Protein AF-A0A177EJM6-F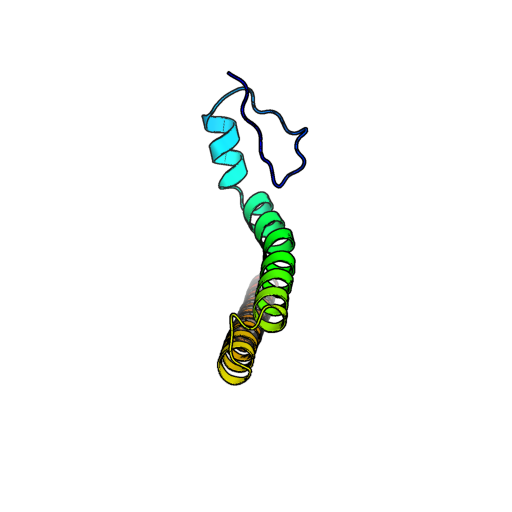1 (afdb_monomer_lite)

Structure (mmCIF, N/CA/C/O backbone):
data_AF-A0A177EJM6-F1
#
_entry.id   AF-A0A177EJM6-F1
#
loop_
_atom_site.group_PDB
_atom_site.id
_atom_site.type_symbol
_atom_site.label_atom_id
_atom_site.label_alt_id
_atom_site.label_comp_id
_atom_site.label_asym_id
_atom_site.label_entity_id
_atom_site.label_seq_id
_atom_site.pdbx_PDB_ins_code
_atom_site.Cartn_x
_atom_site.Cartn_y
_atom_site.Cartn_z
_atom_site.occupancy
_atom_site.B_iso_or_equiv
_atom_site.auth_seq_id
_atom_site.auth_comp_id
_atom_site.auth_asym_id
_atom_site.auth_atom_id
_atom_site.pdbx_PDB_model_num
ATOM 1 N N . MET A 1 1 ? -20.552 2.519 -23.806 1.00 60.53 1 MET A N 1
ATOM 2 C CA . MET A 1 1 ? -20.360 2.756 -22.352 1.00 60.53 1 MET A CA 1
ATOM 3 C C . MET A 1 1 ? -19.011 3.426 -22.109 1.00 60.53 1 MET A C 1
ATOM 5 O O . MET A 1 1 ? -18.109 3.234 -22.912 1.00 60.53 1 MET A O 1
ATOM 9 N N . LYS A 1 2 ? -18.877 4.244 -21.058 1.00 76.00 2 LYS A N 1
ATOM 10 C CA . LYS A 1 2 ? -17.644 4.980 -20.709 1.00 76.00 2 LYS A CA 1
ATOM 11 C C . LYS A 1 2 ? -17.184 4.509 -19.316 1.00 76.00 2 LYS A C 1
ATOM 13 O O . LYS A 1 2 ? -18.012 4.493 -18.413 1.00 76.00 2 LYS A O 1
ATOM 18 N N . TYR A 1 3 ? -15.918 4.108 -19.159 1.00 82.69 3 TYR A N 1
ATOM 19 C CA . TYR A 1 3 ? -15.357 3.558 -17.905 1.00 82.69 3 TYR A CA 1
ATOM 20 C C . TYR A 1 3 ? -14.499 4.608 -17.189 1.00 82.69 3 TYR A C 1
ATOM 22 O O . TYR A 1 3 ? -13.926 5.474 -17.856 1.00 82.69 3 TYR A O 1
ATOM 30 N N . PHE A 1 4 ? -14.381 4.526 -15.859 1.00 82.38 4 PHE A N 1
ATOM 31 C CA . PHE A 1 4 ? -13.688 5.527 -15.036 1.00 82.38 4 PHE A CA 1
ATOM 32 C C . PHE A 1 4 ? -12.820 4.879 -13.959 1.00 82.38 4 PHE A C 1
ATOM 34 O O . PHE A 1 4 ? -13.199 3.869 -13.367 1.00 82.38 4 PHE A O 1
ATOM 41 N N . CYS A 1 5 ? -11.665 5.479 -13.676 1.00 82.88 5 CYS A N 1
ATOM 42 C CA . CYS A 1 5 ? -10.852 5.113 -12.520 1.00 82.88 5 CYS A CA 1
ATOM 43 C C . CYS A 1 5 ? -11.118 6.101 -11.377 1.00 82.88 5 CYS A C 1
ATOM 45 O O . CYS A 1 5 ? -10.851 7.294 -11.510 1.00 82.88 5 CYS A O 1
ATOM 47 N N . SER A 1 6 ? -11.632 5.613 -10.247 1.00 74.94 6 SER A N 1
ATOM 48 C CA . SER A 1 6 ? -11.905 6.444 -9.066 1.00 74.94 6 SER A CA 1
ATOM 49 C C . SER A 1 6 ? -10.629 6.995 -8.417 1.00 74.94 6 SER A C 1
ATOM 51 O O . SER A 1 6 ? -10.656 8.092 -7.865 1.00 74.94 6 SER A O 1
ATOM 53 N N . LEU A 1 7 ? -9.510 6.270 -8.532 1.00 74.81 7 LEU A N 1
ATOM 54 C CA . LEU A 1 7 ? -8.236 6.585 -7.875 1.00 74.81 7 LEU A CA 1
ATOM 55 C C . LEU A 1 7 ? -7.348 7.549 -8.675 1.00 74.81 7 LEU A C 1
ATOM 57 O O . LEU A 1 7 ? -6.672 8.392 -8.095 1.00 74.81 7 LEU A O 1
ATOM 61 N N . CYS A 1 8 ? -7.347 7.479 -10.010 1.00 73.94 8 CYS A N 1
ATOM 62 C CA . CYS A 1 8 ? -6.471 8.307 -10.855 1.00 73.94 8 CYS A CA 1
ATOM 63 C C . CYS A 1 8 ? -7.047 9.686 -11.211 1.00 73.94 8 CYS A C 1
ATOM 65 O O . CYS A 1 8 ? -6.609 10.296 -12.183 1.00 73.94 8 CYS A O 1
ATOM 67 N N . ARG A 1 9 ? -7.945 10.213 -10.366 1.00 66.81 9 ARG A N 1
ATOM 68 C CA . ARG A 1 9 ? -8.871 11.339 -10.604 1.00 66.81 9 ARG A CA 1
ATOM 69 C C . ARG A 1 9 ? -10.098 10.895 -11.406 1.00 66.81 9 ARG A C 1
ATOM 71 O O . ARG A 1 9 ? -9.975 10.352 -12.501 1.00 66.81 9 ARG A O 1
ATOM 78 N N . LYS A 1 10 ? -11.291 11.234 -10.894 1.00 58.91 10 LYS A N 1
ATOM 79 C CA . LYS A 1 10 ? -12.610 10.906 -11.482 1.00 58.91 10 LYS A CA 1
ATOM 80 C C . LYS A 1 10 ? -12.784 11.341 -12.952 1.00 58.91 10 LYS A C 1
ATOM 82 O O . LYS A 1 10 ? -13.693 10.864 -13.619 1.00 58.91 10 LYS A O 1
ATOM 87 N N . ALA A 1 11 ? -11.925 12.229 -13.460 1.00 57.75 11 ALA A N 1
ATOM 88 C CA . ALA A 1 11 ? -11.982 12.749 -14.823 1.00 57.75 11 ALA A CA 1
ATOM 89 C C . ALA A 1 11 ? -11.361 11.827 -15.889 1.00 57.75 11 ALA A C 1
ATOM 91 O O . ALA A 1 11 ? -11.640 12.021 -17.074 1.00 57.75 11 ALA A O 1
ATOM 92 N N . ILE A 1 12 ? -10.536 10.832 -15.522 1.00 74.06 12 ILE A N 1
ATOM 93 C CA . ILE A 1 12 ? -9.944 9.950 -16.537 1.00 74.06 12 ILE A CA 1
ATOM 94 C C . ILE A 1 12 ? -11.002 8.974 -17.051 1.00 74.06 12 ILE A C 1
ATOM 96 O O . ILE A 1 12 ? -11.516 8.125 -16.319 1.00 74.06 12 ILE A O 1
ATOM 100 N N . LYS A 1 13 ? -11.314 9.122 -18.338 1.00 80.12 13 LYS A N 1
ATOM 101 C CA . LYS A 1 13 ? -12.408 8.444 -19.024 1.00 80.12 13 LYS A CA 1
ATOM 102 C C . LYS A 1 13 ? -11.879 7.549 -20.131 1.00 80.12 13 LYS A C 1
ATOM 104 O O . LYS A 1 13 ? -11.234 8.024 -21.064 1.00 80.12 13 LYS A O 1
ATOM 109 N N . TYR A 1 14 ? -12.219 6.269 -20.067 1.00 85.19 14 TYR A N 1
ATOM 110 C CA . TYR A 1 14 ? -11.761 5.270 -21.029 1.00 85.19 14 TYR A CA 1
ATOM 111 C C . TYR A 1 14 ? -12.869 4.941 -22.026 1.00 85.19 14 TYR A C 1
ATOM 113 O O . TYR A 1 14 ? -14.036 4.765 -21.657 1.00 85.19 14 TYR A O 1
ATOM 121 N N . LYS A 1 15 ? -12.489 4.871 -23.307 1.00 84.12 15 LYS A N 1
ATOM 122 C CA . LYS A 1 15 ? -13.401 4.594 -24.428 1.00 84.12 15 LYS A CA 1
ATOM 123 C C . LYS A 1 15 ? -13.816 3.115 -24.510 1.00 84.12 15 LYS A C 1
ATOM 125 O O . LYS A 1 15 ? -14.856 2.829 -25.089 1.00 84.12 15 LYS A O 1
ATOM 130 N N . THR A 1 16 ? -13.039 2.195 -23.928 1.00 89.12 16 THR A N 1
ATOM 131 C CA . THR A 1 16 ? -13.277 0.739 -23.963 1.00 89.12 16 THR A CA 1
ATOM 132 C C . THR A 1 16 ? -13.007 0.087 -22.597 1.00 89.12 16 THR A C 1
ATOM 134 O O . THR A 1 16 ? -12.204 0.625 -21.827 1.00 89.12 16 THR A O 1
ATOM 137 N N . PRO A 1 17 ? -13.622 -1.077 -22.289 1.00 84.94 17 PRO A N 1
ATOM 138 C CA . PRO A 1 17 ? -13.331 -1.806 -21.052 1.00 84.94 17 PRO A CA 1
ATOM 139 C C . PRO A 1 17 ? -11.882 -2.297 -21.005 1.00 84.94 17 PRO A C 1
ATOM 141 O O . PRO A 1 17 ? -11.237 -2.189 -19.968 1.00 84.94 17 PRO A O 1
ATOM 144 N N . LYS A 1 18 ? -11.336 -2.760 -22.140 1.00 89.12 18 LYS A N 1
ATOM 145 C CA . LYS A 1 18 ? -9.937 -3.203 -22.241 1.00 89.12 18 LYS A CA 1
ATOM 146 C C . LYS A 1 18 ? -8.956 -2.100 -21.826 1.00 89.12 18 LYS A C 1
ATOM 148 O O . LYS A 1 18 ? -8.125 -2.336 -20.962 1.00 89.12 18 LYS A O 1
ATOM 153 N N . GLY A 1 19 ? -9.120 -0.873 -22.333 1.00 87.38 19 GLY A N 1
ATOM 154 C CA . GLY A 1 19 ? -8.238 0.245 -21.970 1.00 87.38 19 GLY A CA 1
ATOM 155 C C . GLY A 1 19 ? -8.315 0.646 -20.490 1.00 87.38 19 GLY A C 1
ATOM 156 O O . GLY A 1 19 ? -7.322 1.085 -19.915 1.00 87.38 19 GLY A O 1
ATOM 157 N N . TRP A 1 20 ? -9.474 0.463 -19.850 1.00 89.00 20 TRP A N 1
ATOM 158 C CA . TRP A 1 20 ? -9.616 0.644 -18.402 1.00 89.00 20 TRP A CA 1
ATOM 159 C C . TRP A 1 20 ? -8.910 -0.471 -17.613 1.00 89.00 20 TRP A C 1
ATOM 161 O O . TRP A 1 20 ? -8.187 -0.178 -16.659 1.00 89.00 20 TRP A O 1
ATOM 171 N N . ILE A 1 21 ? -9.058 -1.732 -18.038 1.00 85.31 21 ILE A N 1
ATOM 172 C CA . ILE A 1 21 ? -8.378 -2.889 -17.429 1.00 85.31 21 ILE A CA 1
ATOM 173 C C . ILE A 1 21 ? -6.855 -2.738 -17.533 1.00 85.31 21 ILE A C 1
ATOM 175 O O . ILE A 1 21 ? -6.158 -2.895 -16.527 1.00 85.31 21 ILE A O 1
ATOM 179 N N . ASP A 1 22 ? -6.344 -2.397 -18.716 1.00 87.94 22 ASP A N 1
ATOM 180 C CA . ASP A 1 22 ? -4.910 -2.221 -18.966 1.00 87.94 22 ASP A CA 1
ATOM 181 C C . ASP A 1 22 ? -4.333 -1.110 -18.079 1.00 87.94 22 ASP A C 1
ATOM 183 O O . ASP A 1 22 ? -3.284 -1.280 -17.455 1.00 87.94 22 ASP A O 1
ATOM 187 N N . HIS A 1 23 ? -5.069 -0.005 -17.925 1.00 88.19 23 HIS A N 1
ATOM 188 C CA . HIS A 1 23 ? -4.692 1.065 -17.009 1.00 88.19 23 HIS A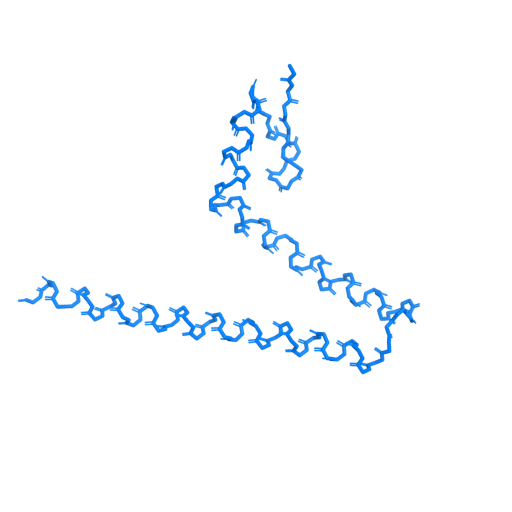 CA 1
ATOM 189 C C . HIS A 1 23 ? -4.605 0.591 -15.553 1.00 88.19 23 HIS A C 1
ATOM 191 O O . HIS A 1 23 ? -3.593 0.840 -14.898 1.00 88.19 23 HIS A O 1
ATOM 197 N N . ILE A 1 24 ? -5.634 -0.096 -15.042 1.00 82.56 24 ILE A N 1
ATOM 198 C CA . ILE A 1 24 ? -5.667 -0.555 -13.641 1.00 82.56 24 ILE A CA 1
ATOM 199 C C . ILE A 1 24 ? -4.548 -1.556 -13.350 1.00 82.56 24 ILE A C 1
ATOM 201 O O . ILE A 1 24 ? -3.983 -1.555 -12.250 1.00 82.56 24 ILE A O 1
ATOM 205 N N . ARG A 1 25 ? -4.218 -2.400 -14.333 1.00 83.56 25 ARG A N 1
ATOM 206 C CA . ARG A 1 25 ? -3.123 -3.371 -14.249 1.00 83.56 25 ARG A CA 1
ATOM 207 C C . ARG A 1 25 ? -1.745 -2.727 -14.407 1.00 83.56 25 ARG A C 1
ATOM 209 O O . ARG A 1 25 ? -0.766 -3.347 -13.992 1.00 83.56 25 ARG A O 1
ATOM 216 N N . GLY A 1 26 ? -1.643 -1.512 -14.939 1.00 87.44 26 GLY A N 1
ATOM 217 C CA . GLY A 1 26 ? -0.379 -0.801 -15.114 1.00 87.44 26 GLY A CA 1
ATOM 218 C C . GLY A 1 26 ? 0.355 -0.526 -13.796 1.00 87.44 26 GLY A C 1
ATOM 219 O O . GLY A 1 26 ? -0.257 -0.196 -12.778 1.00 87.44 26 GLY A O 1
ATOM 220 N N . VAL A 1 27 ? 1.689 -0.628 -13.820 1.00 80.12 27 VAL A N 1
ATOM 221 C CA . VAL A 1 27 ? 2.566 -0.442 -12.644 1.00 80.12 27 VAL A CA 1
ATOM 222 C C . VAL A 1 27 ? 2.336 0.922 -11.982 1.00 80.12 27 VAL A C 1
ATOM 224 O O . VAL A 1 27 ? 2.142 0.992 -10.770 1.00 80.12 27 VAL A O 1
ATOM 227 N N . ASN A 1 28 ? 2.220 1.987 -12.780 1.00 80.88 28 ASN A N 1
ATOM 228 C CA . ASN A 1 28 ? 1.983 3.349 -12.289 1.00 80.88 28 ASN A CA 1
ATOM 229 C C . ASN A 1 28 ? 0.646 3.492 -11.543 1.00 80.88 28 ASN A C 1
ATOM 231 O O . ASN A 1 28 ? 0.569 4.201 -10.540 1.00 80.88 28 ASN A O 1
ATOM 235 N N . HIS A 1 29 ? -0.414 2.820 -12.009 1.00 84.62 29 HIS A N 1
ATOM 236 C CA . HIS A 1 29 ? -1.699 2.814 -11.309 1.00 84.62 29 HIS A CA 1
ATOM 237 C C . HIS A 1 29 ? -1.587 2.065 -9.982 1.00 84.62 29 HIS A C 1
ATOM 239 O O . HIS A 1 29 ? -2.066 2.559 -8.964 1.00 84.62 29 HIS A O 1
ATOM 245 N N . ARG A 1 30 ? -0.921 0.901 -9.967 1.00 80.75 30 ARG A N 1
ATOM 246 C CA . ARG A 1 30 ? -0.695 0.135 -8.731 1.00 80.75 30 ARG A CA 1
ATOM 247 C C . ARG A 1 30 ? 0.091 0.946 -7.702 1.00 80.75 30 ARG A C 1
ATOM 249 O O . ARG A 1 30 ? -0.348 1.034 -6.562 1.00 80.75 30 ARG A O 1
ATOM 256 N N . GLN A 1 31 ? 1.187 1.587 -8.106 1.00 79.69 31 GLN A N 1
ATOM 257 C CA . GLN A 1 31 ? 1.995 2.437 -7.225 1.00 79.69 31 GLN A CA 1
ATOM 258 C C . GLN A 1 31 ? 1.184 3.616 -6.671 1.00 79.69 31 GLN A C 1
ATOM 260 O O . GLN 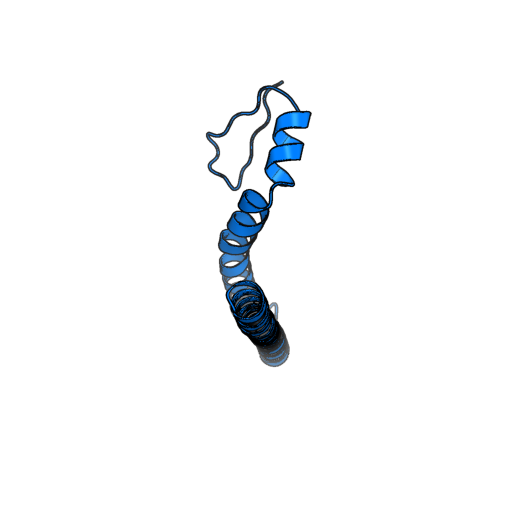A 1 31 ? 1.146 3.812 -5.457 1.00 79.69 31 GLN A O 1
ATOM 265 N N . LYS A 1 32 ? 0.454 4.345 -7.530 1.00 79.94 32 LYS A N 1
ATOM 266 C CA . LYS A 1 32 ? -0.449 5.425 -7.088 1.00 79.94 32 LYS A CA 1
ATOM 267 C C . LYS A 1 32 ? -1.532 4.921 -6.138 1.00 79.94 32 LYS A C 1
ATOM 269 O O . LYS A 1 32 ? -1.806 5.561 -5.129 1.00 79.94 32 LYS A O 1
ATOM 274 N N . ARG A 1 33 ? -2.129 3.765 -6.433 1.00 81.81 33 ARG A N 1
ATOM 275 C CA . ARG A 1 33 ? -3.122 3.122 -5.569 1.00 81.81 33 ARG A CA 1
ATOM 276 C C . ARG A 1 33 ? -2.533 2.804 -4.198 1.00 81.81 33 ARG A C 1
ATOM 278 O O . ARG A 1 33 ? -3.187 3.100 -3.209 1.00 81.81 33 ARG A O 1
ATOM 285 N N . MET A 1 34 ? -1.322 2.251 -4.123 1.00 78.94 34 MET A N 1
ATOM 286 C CA . MET A 1 34 ? -0.671 2.008 -2.831 1.00 78.94 34 MET A CA 1
ATOM 287 C C . MET A 1 34 ? -0.401 3.312 -2.077 1.00 78.94 34 MET A C 1
ATOM 289 O O . MET A 1 34 ? -0.669 3.378 -0.883 1.00 78.94 34 MET A O 1
ATOM 293 N N . PHE A 1 35 ? 0.069 4.354 -2.770 1.00 78.25 35 PHE A N 1
ATOM 294 C CA . PHE A 1 35 ? 0.324 5.665 -2.166 1.00 78.25 35 PHE A CA 1
ATOM 295 C C . PHE A 1 35 ? -0.941 6.311 -1.581 1.00 78.25 35 PHE A C 1
ATOM 297 O O . PHE A 1 35 ? -0.865 6.945 -0.537 1.00 78.25 35 PHE A O 1
ATOM 304 N N . ILE A 1 36 ? -2.101 6.137 -2.224 1.00 75.50 36 ILE A N 1
ATOM 305 C CA . ILE A 1 36 ? -3.387 6.674 -1.744 1.00 75.50 36 ILE A CA 1
ATOM 306 C C . ILE A 1 36 ? -3.976 5.793 -0.634 1.00 75.50 36 ILE A C 1
ATOM 308 O O . ILE A 1 36 ? -4.344 6.295 0.425 1.00 75.50 36 ILE A O 1
ATOM 312 N N . LEU A 1 37 ? -4.047 4.477 -0.857 1.00 78.62 37 LEU A N 1
ATOM 313 C CA . LEU A 1 37 ? -4.752 3.562 0.043 1.00 78.62 37 LEU A CA 1
ATOM 314 C C . LEU A 1 37 ? -3.980 3.268 1.329 1.00 78.62 37 LEU A C 1
ATOM 316 O O . LEU A 1 37 ? -4.607 2.997 2.345 1.00 78.62 37 LEU A O 1
ATOM 320 N N . LYS A 1 38 ? -2.641 3.313 1.329 1.00 79.81 38 LYS A N 1
ATOM 321 C CA . LYS A 1 38 ? -1.852 3.020 2.538 1.00 79.81 38 LYS A CA 1
ATOM 322 C C . LYS A 1 38 ? -2.084 4.064 3.648 1.00 79.81 38 LYS A C 1
ATOM 324 O O . LYS A 1 38 ? -2.392 3.656 4.767 1.00 79.81 38 LYS A O 1
ATOM 329 N N . PRO A 1 39 ? -2.030 5.385 3.388 1.00 81.75 39 PRO A N 1
ATOM 330 C CA . PRO A 1 39 ? -2.428 6.393 4.370 1.00 81.75 39 PRO A CA 1
ATOM 331 C C . PRO A 1 39 ? -3.895 6.284 4.802 1.00 81.75 39 PRO A C 1
ATOM 333 O O . PRO A 1 39 ? -4.193 6.491 5.977 1.00 81.75 39 PRO A O 1
ATOM 336 N N . GLU A 1 40 ? -4.812 5.961 3.884 1.00 83.88 40 GLU A N 1
ATOM 337 C CA . GLU A 1 40 ? -6.229 5.757 4.221 1.00 83.88 40 GLU A CA 1
ATOM 338 C C . GLU A 1 40 ? -6.434 4.545 5.132 1.00 83.88 40 GLU A C 1
ATOM 340 O O . GLU A 1 40 ? -7.161 4.645 6.116 1.00 83.88 40 GLU A O 1
ATOM 345 N N . LEU A 1 41 ? -5.732 3.441 4.874 1.00 84.88 41 LEU A N 1
ATOM 346 C CA . LEU A 1 41 ? -5.744 2.250 5.718 1.00 84.88 41 LEU A CA 1
ATOM 347 C C . LEU A 1 41 ? -5.223 2.559 7.128 1.00 84.88 41 LEU A C 1
ATOM 349 O O . LEU A 1 41 ? -5.852 2.172 8.108 1.00 84.88 41 LEU A O 1
ATOM 353 N N . ILE A 1 42 ? -4.124 3.313 7.249 1.00 87.25 42 ILE A N 1
ATOM 354 C CA . ILE A 1 42 ? -3.599 3.746 8.556 1.00 87.25 42 ILE A CA 1
ATOM 355 C C . ILE A 1 42 ? -4.623 4.625 9.288 1.00 87.25 42 ILE A C 1
ATOM 357 O O . ILE A 1 42 ? -4.864 4.432 10.481 1.00 87.25 42 ILE A O 1
ATOM 361 N N . LYS A 1 43 ? -5.255 5.576 8.586 1.00 88.69 43 LYS A N 1
ATOM 362 C CA . LYS A 1 43 ? -6.328 6.404 9.160 1.00 88.69 43 LYS A CA 1
ATOM 363 C C . LYS A 1 43 ? -7.501 5.550 9.634 1.00 88.69 43 LYS A C 1
ATOM 365 O O . LYS A 1 43 ? -7.989 5.782 10.735 1.00 88.69 43 LYS A O 1
ATOM 370 N N . PHE A 1 44 ? -7.912 4.566 8.841 1.00 88.81 44 PHE A N 1
ATOM 371 C CA . PHE A 1 44 ? -9.007 3.659 9.167 1.00 88.81 44 PHE A CA 1
ATOM 372 C C . PHE A 1 44 ? -8.701 2.820 10.414 1.00 88.81 44 PHE A C 1
ATOM 374 O O . PHE A 1 44 ? -9.499 2.799 11.344 1.00 88.81 44 PHE A O 1
ATOM 381 N N . ILE A 1 45 ? -7.505 2.232 10.504 1.00 89.31 45 ILE A N 1
ATOM 382 C CA . ILE A 1 45 ? -7.055 1.478 11.688 1.00 89.31 45 ILE A CA 1
ATOM 383 C C . ILE A 1 45 ? -7.044 2.368 12.943 1.00 89.31 45 ILE A C 1
ATOM 385 O O . ILE A 1 45 ? -7.494 1.961 14.015 1.00 89.31 45 ILE A O 1
ATOM 389 N N . ASN A 1 46 ? -6.572 3.611 12.820 1.00 90.44 46 ASN A N 1
ATOM 390 C CA . ASN A 1 46 ? -6.591 4.567 13.929 1.00 90.44 46 ASN A CA 1
ATOM 391 C C . ASN A 1 46 ? -8.016 4.979 14.325 1.00 90.44 46 ASN A C 1
ATOM 393 O O . ASN A 1 46 ? -8.277 5.206 15.506 1.00 90.44 46 ASN A O 1
ATOM 397 N N . GLN A 1 47 ? -8.932 5.070 13.360 1.00 91.62 47 GLN A N 1
ATOM 398 C CA . GLN A 1 47 ? -10.341 5.351 13.614 1.00 91.62 47 GLN A CA 1
ATOM 399 C C . GLN A 1 47 ? -11.019 4.182 14.339 1.00 91.62 47 GLN A C 1
ATOM 401 O O . GLN A 1 47 ? -11.663 4.412 15.358 1.00 91.62 47 GLN A O 1
ATOM 406 N N . MET A 1 48 ? -10.775 2.937 13.916 1.00 90.31 48 MET A N 1
ATOM 407 C CA . MET A 1 48 ? -11.275 1.742 14.609 1.00 90.31 48 MET A CA 1
ATOM 408 C C . MET A 1 48 ? -10.816 1.683 16.073 1.00 90.31 48 MET A C 1
ATOM 410 O O . MET A 1 48 ? -11.603 1.336 16.953 1.00 90.31 48 MET A O 1
ATOM 414 N N . LYS A 1 49 ? -9.572 2.093 16.368 1.00 92.12 49 LYS A N 1
ATOM 415 C CA . LYS A 1 49 ? -9.095 2.238 17.756 1.00 92.12 49 LYS A CA 1
ATOM 416 C C . LYS A 1 49 ? -9.903 3.283 18.534 1.00 92.12 49 LYS A C 1
ATOM 418 O O . LYS A 1 49 ? -10.286 3.035 19.673 1.00 92.12 49 LYS A O 1
ATOM 423 N N . LYS A 1 50 ? -10.161 4.456 17.940 1.00 91.44 50 LYS A N 1
ATOM 424 C CA . LYS A 1 50 ? -10.953 5.529 18.577 1.00 91.44 50 LYS A CA 1
ATOM 425 C C . LYS A 1 50 ? -12.391 5.096 18.853 1.00 91.44 50 LYS A C 1
ATOM 427 O O . LYS A 1 50 ? -12.939 5.439 19.894 1.00 91.44 50 LYS A O 1
ATOM 432 N N . GLU A 1 51 ? -12.966 4.319 17.944 1.00 94.69 51 GLU A N 1
ATOM 433 C CA . GLU A 1 51 ? -14.310 3.745 18.054 1.00 94.69 51 GLU A CA 1
ATOM 434 C C . GLU A 1 51 ? -14.371 2.528 18.991 1.00 94.69 51 GLU A C 1
ATOM 436 O O . GLU A 1 51 ? -15.440 1.956 19.176 1.00 94.69 51 GLU A O 1
ATOM 441 N N . LYS A 1 52 ? -13.245 2.147 19.618 1.00 91.88 52 LYS A N 1
ATOM 442 C CA . LYS A 1 52 ? -13.111 0.979 20.506 1.00 91.88 52 LYS A CA 1
ATOM 443 C C . LYS A 1 52 ? -13.451 -0.356 19.827 1.00 91.88 52 LYS A C 1
ATOM 445 O O . LYS A 1 52 ? -13.787 -1.320 20.506 1.00 91.88 52 LYS A O 1
ATOM 450 N N . LEU A 1 53 ? -13.331 -0.417 18.499 1.00 91.75 53 LEU A N 1
ATOM 451 C CA . LEU A 1 53 ? -13.479 -1.642 17.703 1.00 91.75 53 LEU A CA 1
ATOM 452 C C . LEU A 1 53 ? -12.210 -2.505 17.713 1.00 91.75 53 LEU A C 1
ATOM 454 O O . LEU A 1 53 ? -12.251 -3.652 17.289 1.00 91.75 53 LEU A O 1
ATOM 458 N N . LEU A 1 54 ? -11.090 -1.936 18.163 1.00 89.94 54 LEU A N 1
ATOM 459 C CA . LEU A 1 54 ? -9.829 -2.631 18.399 1.00 89.94 54 LEU A CA 1
ATOM 460 C C . LEU A 1 54 ? -9.376 -2.366 19.830 1.00 89.94 54 LEU A C 1
ATOM 462 O O . LEU A 1 54 ? -9.423 -1.224 20.308 1.00 89.94 54 LEU A O 1
ATOM 466 N N . THR A 1 55 ? -8.865 -3.402 20.480 1.00 93.75 55 THR A N 1
ATOM 467 C CA . THR A 1 55 ? -8.104 -3.264 21.720 1.00 93.75 55 THR A CA 1
ATOM 468 C C . THR A 1 55 ? -6.778 -2.539 21.462 1.00 93.75 55 THR A C 1
ATOM 470 O O . THR A 1 55 ? -6.308 -2.380 20.329 1.00 93.75 55 THR A O 1
ATOM 473 N N . HIS A 1 56 ? -6.149 -2.055 22.537 1.00 91.38 56 HIS A N 1
ATOM 474 C CA . HIS A 1 56 ? -4.834 -1.425 22.434 1.00 91.38 56 HIS A CA 1
ATOM 475 C C . HIS A 1 56 ? -3.768 -2.405 21.917 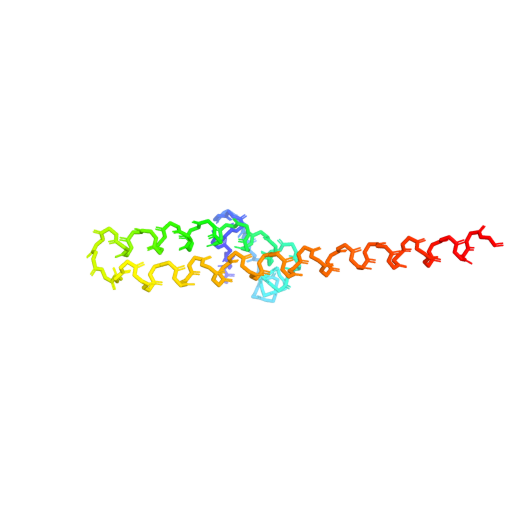1.00 91.38 56 HIS A C 1
ATOM 477 O O . HIS A 1 56 ? -2.898 -2.003 21.143 1.00 91.38 56 HIS A O 1
ATOM 483 N N . GLU A 1 57 ? -3.860 -3.670 22.326 1.00 93.25 57 GLU A N 1
ATOM 484 C CA . GLU A 1 57 ? -2.948 -4.744 21.931 1.00 93.25 57 GLU A CA 1
ATOM 485 C C . GLU A 1 57 ? -3.084 -5.054 20.437 1.00 93.25 57 GLU A C 1
ATOM 487 O O . GLU A 1 57 ? -2.092 -4.949 19.717 1.00 93.25 57 GLU A O 1
ATOM 492 N N . GLU A 1 58 ? -4.305 -5.275 19.937 1.00 90.25 58 GLU A N 1
ATOM 493 C CA . GLU A 1 58 ? -4.561 -5.517 18.506 1.00 90.25 58 GLU A CA 1
ATOM 494 C C . GLU A 1 58 ? -4.104 -4.342 17.633 1.00 90.25 58 GLU A C 1
ATOM 496 O O . GLU A 1 58 ? -3.467 -4.531 16.596 1.00 90.25 58 GLU A O 1
ATOM 501 N N . HIS A 1 59 ? -4.379 -3.100 18.052 1.00 93.44 59 HIS A N 1
ATOM 502 C CA . HIS A 1 59 ? -3.898 -1.920 17.326 1.00 93.44 59 HIS A CA 1
ATOM 503 C C . HIS A 1 59 ? -2.367 -1.886 17.254 1.00 93.44 59 HIS A C 1
ATOM 505 O O . HIS A 1 59 ? -1.804 -1.601 16.195 1.00 93.44 59 HIS A O 1
ATOM 511 N N . THR A 1 60 ? -1.699 -2.195 18.364 1.00 91.69 60 THR A N 1
ATOM 512 C CA . THR A 1 60 ? -0.234 -2.202 18.451 1.00 91.69 60 THR A CA 1
ATOM 513 C C . THR A 1 60 ? 0.367 -3.307 17.589 1.00 91.69 60 THR A C 1
ATOM 515 O O . THR A 1 60 ? 1.341 -3.063 16.873 1.00 91.69 60 THR A O 1
ATOM 518 N N . GLU A 1 61 ? -0.230 -4.497 17.592 1.00 91.00 61 GLU A N 1
ATOM 519 C CA . GLU A 1 61 ? 0.205 -5.620 16.765 1.00 91.00 61 GLU A CA 1
ATOM 520 C C . GLU A 1 61 ? 0.064 -5.304 15.270 1.00 91.00 61 GLU A C 1
ATOM 522 O O . GLU A 1 61 ? 1.027 -5.455 14.511 1.00 91.00 61 GLU A O 1
ATOM 527 N N . ILE A 1 62 ? -1.078 -4.747 14.855 1.00 89.25 62 ILE A N 1
ATOM 528 C CA . ILE A 1 62 ? -1.311 -4.318 13.469 1.00 89.25 62 ILE A CA 1
ATOM 529 C C . ILE A 1 62 ? -0.279 -3.262 13.042 1.00 89.25 62 ILE A C 1
ATOM 531 O O . ILE A 1 62 ? 0.296 -3.358 11.954 1.00 89.25 62 ILE A O 1
ATOM 535 N N . GLN A 1 63 ? 0.002 -2.266 13.890 1.00 87.62 63 GLN A N 1
ATOM 536 C CA . GLN A 1 63 ? 1.023 -1.250 13.598 1.00 87.62 63 GLN A CA 1
ATOM 537 C C . GLN A 1 63 ? 2.424 -1.859 13.480 1.00 87.62 63 GLN A C 1
ATOM 539 O O . GLN A 1 63 ? 3.179 -1.504 12.572 1.00 87.62 63 GLN A O 1
ATOM 544 N N . LYS A 1 64 ? 2.768 -2.811 14.353 1.00 90.62 64 LYS A N 1
ATOM 545 C CA . LYS A 1 64 ? 4.057 -3.509 14.317 1.00 90.62 64 LYS A CA 1
ATOM 546 C C . LYS A 1 64 ? 4.231 -4.296 13.016 1.00 90.62 64 LYS A C 1
ATOM 548 O O . LYS A 1 64 ? 5.273 -4.180 12.374 1.00 90.62 64 LYS A O 1
ATOM 553 N N . VAL A 1 65 ? 3.208 -5.034 12.584 1.00 89.50 65 VAL A N 1
ATOM 554 C CA . VAL A 1 65 ? 3.231 -5.784 11.315 1.00 89.50 65 VAL A CA 1
ATOM 555 C C . VAL A 1 65 ? 3.386 -4.846 10.113 1.00 89.50 65 VAL A C 1
ATOM 557 O O . VAL A 1 65 ? 4.201 -5.115 9.224 1.00 89.50 65 VAL A O 1
ATOM 560 N N . LEU A 1 66 ? 2.661 -3.721 10.092 1.00 87.06 66 LEU A N 1
ATOM 561 C CA . LEU A 1 66 ? 2.775 -2.723 9.021 1.00 87.06 66 LEU A CA 1
ATOM 562 C C . LEU A 1 66 ? 4.189 -2.134 8.925 1.00 87.06 66 LEU A C 1
ATOM 564 O O . LEU A 1 66 ? 4.726 -2.013 7.821 1.00 87.06 66 LEU A O 1
ATOM 568 N N . ASN A 1 67 ? 4.802 -1.808 10.064 1.00 85.19 67 ASN A N 1
ATOM 569 C CA . ASN A 1 67 ? 6.159 -1.263 10.111 1.00 85.19 67 ASN A CA 1
ATOM 570 C C . ASN A 1 67 ? 7.208 -2.296 9.678 1.00 85.19 67 ASN A C 1
ATOM 572 O O . ASN A 1 67 ? 8.037 -1.991 8.820 1.00 85.19 67 ASN A O 1
ATOM 576 N N . ASN A 1 68 ? 7.122 -3.529 10.188 1.00 88.19 68 ASN A N 1
ATOM 577 C CA . ASN A 1 68 ? 8.035 -4.615 9.816 1.00 88.19 68 ASN A CA 1
ATOM 578 C C . ASN A 1 68 ? 8.001 -4.896 8.307 1.00 88.19 68 ASN A C 1
ATOM 580 O O . ASN A 1 68 ? 9.038 -5.102 7.678 1.00 88.19 68 ASN A O 1
ATOM 584 N N . THR A 1 69 ? 6.808 -4.873 7.706 1.00 85.94 69 THR A N 1
ATOM 585 C CA . THR A 1 69 ? 6.645 -5.102 6.263 1.00 85.94 69 THR A CA 1
ATOM 586 C C . THR A 1 69 ? 7.343 -4.016 5.439 1.00 85.94 69 THR A C 1
ATOM 588 O O . THR A 1 69 ? 7.977 -4.314 4.425 1.00 85.94 69 THR A O 1
ATOM 591 N N . GLU A 1 70 ? 7.270 -2.756 5.877 1.00 85.12 70 GLU A N 1
ATOM 592 C CA . GLU A 1 70 ? 7.941 -1.645 5.198 1.00 85.12 70 GLU A CA 1
ATOM 593 C C . GLU A 1 70 ? 9.465 -1.725 5.321 1.00 85.12 70 GLU A C 1
ATOM 595 O O . GLU A 1 70 ? 10.185 -1.435 4.364 1.00 85.12 70 GLU A O 1
ATOM 600 N N . GLU A 1 71 ? 9.962 -2.144 6.482 1.00 87.12 71 GLU A N 1
ATOM 601 C CA . GLU A 1 71 ? 11.392 -2.330 6.707 1.00 87.12 71 GLU A CA 1
ATOM 602 C C . GLU A 1 71 ? 11.961 -3.442 5.816 1.00 87.12 71 GLU A C 1
ATOM 604 O O . GLU A 1 71 ? 12.969 -3.234 5.138 1.00 87.12 71 GLU A O 1
ATOM 609 N N . ILE A 1 72 ? 11.281 -4.592 5.735 1.00 88.19 72 ILE A N 1
ATOM 610 C CA . ILE A 1 72 ? 11.668 -5.693 4.837 1.00 88.19 72 ILE A CA 1
ATOM 611 C C . ILE A 1 72 ? 1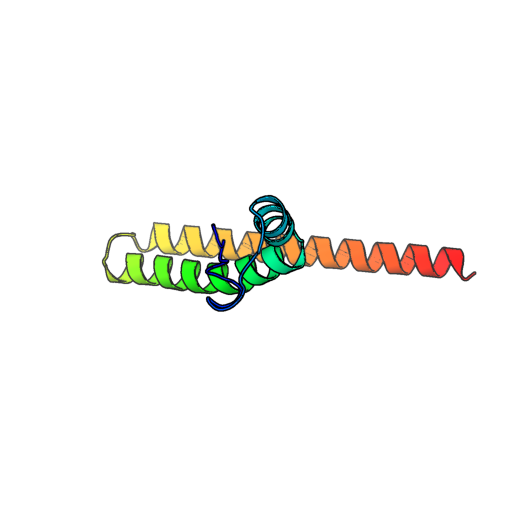1.709 -5.210 3.385 1.00 88.19 72 ILE A C 1
ATOM 613 O O . ILE A 1 72 ? 12.677 -5.481 2.672 1.00 88.19 72 ILE A O 1
ATOM 617 N N . LYS A 1 73 ? 10.692 -4.452 2.954 1.00 86.25 73 LYS A N 1
ATOM 618 C CA . LYS A 1 73 ? 10.633 -3.895 1.599 1.00 86.25 73 LYS A CA 1
ATOM 619 C C . LYS A 1 73 ? 11.851 -3.020 1.291 1.00 86.25 73 LYS A C 1
ATOM 621 O O . LYS A 1 73 ? 12.488 -3.234 0.263 1.00 86.25 73 LYS A O 1
ATOM 626 N N . LYS A 1 74 ? 12.212 -2.098 2.191 1.00 88.81 74 LYS A N 1
ATOM 627 C CA . LYS A 1 74 ? 13.400 -1.241 2.030 1.00 88.81 74 LYS A CA 1
ATOM 628 C C . LYS A 1 74 ? 14.696 -2.044 1.963 1.00 88.81 74 LYS A C 1
ATOM 630 O O . LYS A 1 74 ? 15.558 -1.745 1.146 1.00 88.81 74 LYS A O 1
ATOM 635 N N . ARG A 1 75 ? 14.836 -3.084 2.791 1.00 92.19 75 ARG A N 1
ATOM 636 C CA . ARG A 1 75 ? 16.026 -3.953 2.761 1.00 92.19 75 ARG A CA 1
ATOM 637 C C . ARG A 1 75 ? 16.163 -4.663 1.415 1.00 92.19 75 ARG A C 1
ATOM 639 O O . ARG A 1 75 ? 17.261 -4.709 0.875 1.00 92.19 75 ARG A O 1
ATOM 646 N N . ILE A 1 76 ? 15.060 -5.164 0.856 1.00 90.38 76 ILE A N 1
ATOM 647 C CA . ILE A 1 76 ? 15.053 -5.775 -0.482 1.00 90.38 76 ILE A CA 1
ATOM 648 C C . ILE A 1 76 ? 15.431 -4.743 -1.552 1.00 90.38 76 ILE A C 1
ATOM 650 O O . ILE A 1 76 ? 16.256 -5.046 -2.408 1.00 90.38 76 ILE A O 1
ATOM 654 N N . GLU A 1 77 ? 14.861 -3.535 -1.495 1.00 90.00 77 GLU A N 1
ATOM 655 C CA . GLU A 1 77 ? 15.181 -2.445 -2.429 1.00 90.00 77 GLU A CA 1
ATOM 656 C C . GLU A 1 77 ? 16.682 -2.111 -2.410 1.00 90.00 77 GLU A C 1
ATOM 658 O O . GLU A 1 77 ? 17.299 -2.090 -3.473 1.00 90.00 77 GLU A O 1
ATOM 663 N N . ASN A 1 78 ? 17.292 -1.989 -1.227 1.00 91.81 78 ASN A N 1
ATOM 664 C CA . ASN A 1 78 ? 18.730 -1.739 -1.088 1.00 91.81 78 ASN A CA 1
ATOM 665 C C . ASN A 1 78 ? 19.586 -2.886 -1.653 1.00 91.81 78 ASN A C 1
ATOM 667 O O . ASN A 1 78 ? 20.542 -2.644 -2.384 1.00 91.81 78 ASN A O 1
ATOM 671 N N . ILE A 1 79 ? 19.237 -4.145 -1.356 1.00 93.50 79 ILE A N 1
ATOM 672 C CA . ILE A 1 79 ? 19.969 -5.315 -1.878 1.00 93.50 79 ILE A CA 1
ATOM 673 C C . ILE A 1 79 ? 19.925 -5.342 -3.411 1.00 93.50 79 ILE A C 1
ATOM 675 O O . ILE A 1 79 ? 20.922 -5.672 -4.065 1.00 93.50 79 ILE A O 1
ATOM 679 N N . LEU A 1 80 ? 18.767 -5.019 -3.991 1.00 92.56 80 LEU A N 1
ATOM 680 C CA . LEU A 1 80 ? 18.601 -4.946 -5.439 1.00 92.56 80 LEU A CA 1
ATOM 681 C C . LEU A 1 80 ? 19.431 -3.808 -6.031 1.00 92.56 80 LEU A C 1
ATOM 683 O O . LEU A 1 80 ? 20.116 -4.030 -7.026 1.00 92.56 80 LEU A O 1
ATOM 687 N N . GLU A 1 81 ? 19.418 -2.630 -5.412 1.00 91.44 81 GLU A N 1
ATOM 688 C CA . GLU A 1 81 ? 20.213 -1.478 -5.841 1.00 91.44 81 GLU A CA 1
ATOM 689 C C . GLU A 1 81 ? 21.716 -1.791 -5.835 1.00 91.44 81 GLU A C 1
ATOM 691 O O . GLU A 1 81 ? 22.376 -1.652 -6.866 1.00 91.44 81 GLU A O 1
ATOM 696 N N . GLU A 1 82 ? 22.244 -2.329 -4.733 1.00 94.50 82 GLU A N 1
ATOM 697 C CA . GLU A 1 82 ? 23.648 -2.751 -4.642 1.00 94.50 82 GLU A CA 1
ATOM 698 C C . GLU A 1 82 ? 24.003 -3.800 -5.702 1.00 94.50 82 GLU A C 1
ATOM 700 O O . GLU A 1 82 ? 25.075 -3.762 -6.311 1.00 94.50 82 GLU A O 1
ATOM 705 N N . SER A 1 83 ? 23.096 -4.748 -5.949 1.00 91.94 83 SER A N 1
ATOM 706 C CA . SER A 1 83 ? 23.301 -5.787 -6.960 1.00 91.94 83 SER A CA 1
ATOM 707 C C . SER A 1 83 ? 23.338 -5.213 -8.374 1.00 91.94 83 SER A C 1
ATOM 709 O O . SER A 1 83 ? 24.202 -5.604 -9.157 1.00 91.94 83 SER A O 1
ATOM 711 N N . LEU A 1 84 ? 22.453 -4.266 -8.693 1.00 91.94 84 LEU A N 1
ATOM 712 C CA . LEU A 1 84 ? 22.438 -3.585 -9.987 1.00 91.94 84 LEU A CA 1
ATOM 713 C C . LEU A 1 84 ? 23.695 -2.735 -10.194 1.00 91.94 84 LEU A C 1
ATOM 715 O O . LEU A 1 84 ? 24.269 -2.777 -11.280 1.00 91.94 84 LEU A O 1
ATOM 719 N N . ILE A 1 85 ? 24.165 -2.034 -9.157 1.00 91.06 85 ILE A N 1
ATOM 720 C CA . ILE A 1 85 ? 25.417 -1.263 -9.203 1.00 91.06 85 ILE A CA 1
ATOM 721 C C . ILE A 1 85 ? 26.608 -2.186 -9.489 1.00 91.06 85 ILE A C 1
ATOM 723 O O . ILE A 1 85 ? 27.419 -1.887 -10.366 1.00 91.06 85 ILE A O 1
ATOM 727 N N . ARG A 1 86 ? 26.702 -3.339 -8.809 1.00 92.81 86 ARG A N 1
ATOM 728 C CA . ARG A 1 86 ? 27.754 -4.337 -9.081 1.00 92.81 86 ARG A CA 1
ATOM 729 C C . ARG A 1 86 ? 27.713 -4.847 -10.521 1.00 92.81 86 ARG A C 1
ATOM 731 O O . ARG A 1 86 ? 28.755 -4.926 -11.163 1.00 92.81 86 ARG A O 1
ATOM 738 N N . ILE A 1 87 ? 26.526 -5.176 -11.033 1.00 91.44 87 ILE A N 1
ATOM 739 C CA . ILE A 1 87 ? 26.362 -5.636 -12.420 1.00 91.44 87 ILE A CA 1
ATOM 740 C C . ILE A 1 87 ? 26.794 -4.541 -13.402 1.00 91.44 87 ILE A C 1
ATOM 742 O O . ILE A 1 87 ? 27.532 -4.829 -14.339 1.00 91.44 87 ILE A O 1
ATOM 746 N N . ALA A 1 88 ? 26.387 -3.290 -13.173 1.00 86.75 88 ALA A N 1
ATOM 747 C CA . ALA A 1 88 ? 26.762 -2.164 -14.023 1.00 86.75 88 ALA A CA 1
ATOM 748 C C . ALA A 1 88 ? 28.285 -1.947 -14.054 1.00 86.75 88 ALA A C 1
ATOM 750 O O . ALA A 1 88 ? 28.852 -1.797 -15.134 1.00 86.75 88 ALA A O 1
ATOM 751 N N . HIS A 1 89 ? 28.960 -2.005 -12.900 1.00 88.38 89 HIS A N 1
ATOM 752 C CA . HIS A 1 89 ? 30.422 -1.909 -12.838 1.00 88.38 89 HIS A CA 1
ATOM 753 C C . HIS A 1 89 ? 31.133 -3.043 -13.587 1.00 88.38 89 HIS A C 1
ATOM 755 O O . HIS A 1 89 ? 32.162 -2.799 -14.207 1.00 88.38 89 HIS A O 1
ATOM 761 N N . ASN A 1 90 ? 30.593 -4.264 -13.567 1.00 88.00 90 ASN A N 1
ATOM 762 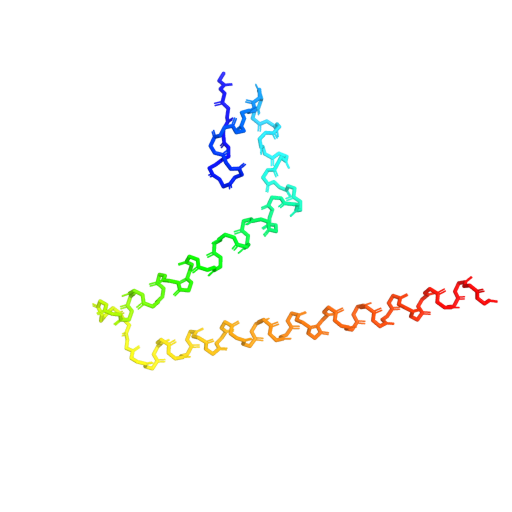C CA . ASN A 1 90 ? 31.184 -5.402 -14.279 1.00 88.00 90 ASN A CA 1
ATOM 763 C C . ASN A 1 90 ? 31.005 -5.341 -15.803 1.00 88.00 90 ASN A C 1
ATOM 765 O O . ASN A 1 90 ? 31.715 -6.039 -16.511 1.00 88.00 90 ASN A O 1
ATOM 769 N N . ILE A 1 91 ? 30.030 -4.576 -16.302 1.00 88.50 91 ILE A N 1
ATOM 770 C CA . ILE A 1 91 ? 29.802 -4.391 -17.745 1.00 88.50 91 ILE A CA 1
ATOM 771 C C . ILE A 1 91 ? 30.662 -3.244 -18.296 1.00 88.50 91 ILE A C 1
ATOM 773 O O . ILE A 1 91 ? 30.994 -3.237 -19.478 1.00 88.50 91 ILE A O 1
ATOM 777 N N . LEU A 1 92 ? 30.966 -2.246 -17.461 1.00 76.38 92 LEU A N 1
ATOM 778 C CA . LEU A 1 92 ? 31.714 -1.045 -17.848 1.00 76.38 92 LEU A CA 1
ATOM 779 C C . LEU A 1 92 ? 33.241 -1.198 -17.741 1.00 76.38 92 LEU A C 1
ATOM 781 O O . LEU A 1 92 ? 33.950 -0.363 -18.301 1.00 76.38 92 LEU A O 1
ATOM 785 N N . ASN A 1 93 ? 33.723 -2.220 -17.030 1.00 57.12 93 ASN A N 1
ATOM 786 C CA . ASN A 1 93 ? 35.128 -2.644 -17.005 1.00 57.12 93 ASN A CA 1
ATOM 787 C C . ASN A 1 93 ? 35.359 -3.778 -18.005 1.00 57.12 93 ASN A C 1
ATOM 789 O O . ASN A 1 93 ? 36.464 -3.817 -18.586 1.00 57.12 93 ASN A O 1
#

pLDDT: mean 85.18, std 7.94, range [57.12, 94.69]

Foldseek 3Di:
DWDADVQVDRPDIDPDPVVVVCCCPDPVNVVSCCVVVVVVVLVVLVVCVVVVVDDPVRSVVVVVVVVVVVVVVVVVVVVVVVVVVVVVVVVVD

Sequence (93 aa):
MKYFCSLCRKAIKYKTPKGWIDHIRGVNHRQKRMFILKPELIKFINQMKKEKLLTHEEHTEIQKVLNNTEEIKKRIENILEESLIRIAHNILN

Secondary structure (DSSP, 8-state):
--EE-SSS-TT-EESSHHHHHHHHHSHHHHHHHHHHHHHHHHHHHHHHHHTTSS-HHHHHHHHHHHHHHHHHHHHHHHHHHHHHHHHHHHHH-

Radius of gyration: 19.73 Å; chains: 1; bounding box: 56×18×47 Å